Protein AF-A0ABD5UBQ2-F1 (afdb_monomer_lite)

Foldseek 3Di:
DLVVLLVLQCQQPVDNVRSVVVVVVVCCCCCAAEDVDADVVHDRDHHVYYDDQPDDQQVGCPHHPVVVVVVVVSNCVSQVVSCVVPVDRDTPCVVVPPD

Sequence (99 aa):
MLGGLLGLSYVLSGELASPIGLHFALNDAANNVFFGVEPPGGPALPTVIRPELTAPELWHPTGGSTVIPGVLVGYVSVCGWFYWRRGELSVSMEMVAFR

Organism: NCBI:txid3033939

Secondary structure (DSSP, 8-state):
-HHHHHHHHHHHHSSTHHHHHHHHHHHHIIIIII-----TTPPPPP-S--------GGG-TTTSTTHHHHHHHHHHHHHHHHHHHHSS----GGGTS--

pLDDT: mean 84.46, std 13.06, range [45.16, 96.81]

Structure (mmCIF, N/CA/C/O backbon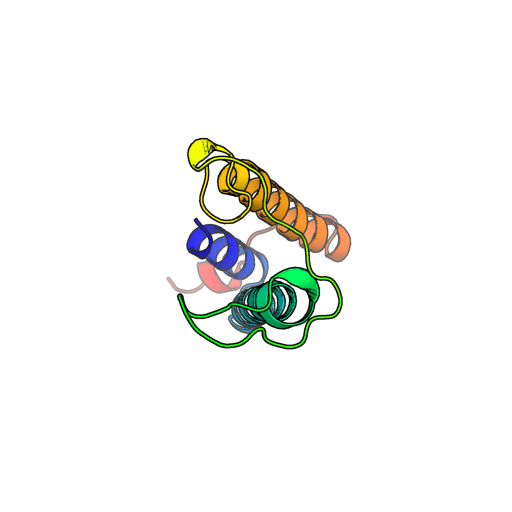e):
data_AF-A0ABD5UBQ2-F1
#
_entry.id   AF-A0ABD5UBQ2-F1
#
loop_
_atom_site.group_PDB
_atom_site.id
_atom_site.type_symbol
_atom_site.label_atom_id
_atom_site.label_alt_id
_atom_site.label_comp_id
_atom_site.label_asym_id
_atom_site.label_entity_id
_atom_site.label_seq_id
_atom_site.pdbx_PDB_ins_code
_atom_site.Cartn_x
_atom_site.Cartn_y
_atom_site.Cartn_z
_atom_site.occupancy
_atom_site.B_iso_or_equiv
_atom_site.auth_seq_id
_atom_site.auth_comp_id
_atom_site.auth_asym_id
_atom_site.auth_atom_id
_atom_site.pdbx_PDB_model_num
ATOM 1 N N . MET A 1 1 ? 7.822 0.927 5.503 1.00 63.59 1 MET A N 1
ATOM 2 C CA . MET A 1 1 ? 6.643 1.691 5.033 1.00 63.59 1 MET A CA 1
ATOM 3 C C . MET A 1 1 ? 5.400 0.821 4.886 1.00 63.59 1 MET A C 1
ATOM 5 O O . MET A 1 1 ? 4.384 1.178 5.463 1.00 63.59 1 MET A O 1
ATOM 9 N N . LEU A 1 2 ? 5.481 -0.345 4.229 1.00 79.62 2 LEU A N 1
ATOM 10 C CA . LEU A 1 2 ? 4.340 -1.262 4.084 1.00 79.62 2 LEU A CA 1
ATOM 11 C C . LEU A 1 2 ? 3.662 -1.630 5.418 1.00 79.62 2 LEU A C 1
ATOM 13 O O . LEU A 1 2 ? 2.441 -1.644 5.497 1.00 79.62 2 LEU A O 1
ATOM 17 N N . GLY A 1 3 ? 4.435 -1.822 6.493 1.00 87.88 3 GLY A N 1
ATOM 18 C CA . GLY A 1 3 ? 3.882 -2.104 7.824 1.00 87.88 3 GLY A CA 1
ATOM 19 C C . GLY A 1 3 ? 2.898 -1.045 8.341 1.00 87.88 3 GLY A C 1
ATOM 20 O O . GLY A 1 3 ? 1.917 -1.398 8.984 1.00 87.88 3 GLY A O 1
ATOM 21 N N . GLY A 1 4 ? 3.095 0.236 8.009 1.00 91.62 4 GLY A N 1
ATOM 22 C CA . GLY A 1 4 ? 2.154 1.290 8.388 1.00 91.62 4 GLY A CA 1
ATOM 23 C C . GLY A 1 4 ? 0.850 1.243 7.584 1.00 91.62 4 GLY A C 1
ATOM 24 O O . GLY A 1 4 ? -0.205 1.550 8.128 1.00 91.62 4 GLY A O 1
ATOM 25 N N . LEU A 1 5 ? 0.905 0.826 6.315 1.00 93.12 5 LEU A N 1
ATOM 26 C CA . LEU A 1 5 ? -0.281 0.625 5.478 1.00 93.12 5 LEU A CA 1
ATOM 27 C C . LEU A 1 5 ? -1.116 -0.558 5.989 1.00 93.12 5 LEU A C 1
ATOM 29 O O . LEU A 1 5 ? -2.333 -0.452 6.122 1.00 93.12 5 LEU A O 1
ATOM 33 N N . LEU A 1 6 ? -0.449 -1.662 6.337 1.00 94.62 6 LEU A N 1
ATOM 34 C CA . LEU A 1 6 ? -1.093 -2.822 6.957 1.00 94.62 6 LEU A CA 1
ATOM 35 C C . LEU A 1 6 ? -1.686 -2.453 8.326 1.00 94.62 6 LEU A C 1
ATOM 37 O O . LEU A 1 6 ? -2.841 -2.765 8.600 1.00 94.62 6 LEU A O 1
ATOM 41 N N . GLY A 1 7 ? -0.937 -1.720 9.153 1.00 93.81 7 GLY A N 1
ATOM 42 C CA . GLY A 1 7 ? -1.421 -1.210 10.436 1.00 93.81 7 GLY A CA 1
ATOM 43 C C . GLY A 1 7 ? -2.648 -0.309 10.290 1.00 93.81 7 GLY A C 1
ATOM 44 O O . GLY A 1 7 ? -3.611 -0.475 11.028 1.00 93.81 7 GLY A O 1
ATOM 45 N N . LEU A 1 8 ? -2.675 0.588 9.300 1.00 94.69 8 LEU A N 1
ATOM 46 C CA . LEU A 1 8 ? -3.861 1.399 9.014 1.00 94.69 8 LEU A CA 1
ATOM 47 C C . LEU A 1 8 ? -5.062 0.530 8.618 1.00 94.69 8 LEU A C 1
ATOM 49 O O . LEU A 1 8 ? -6.161 0.743 9.123 1.00 94.69 8 LEU A O 1
ATOM 53 N N . SER A 1 9 ? -4.851 -0.458 7.745 1.00 94.69 9 SER A N 1
ATOM 54 C CA . SER A 1 9 ? -5.898 -1.405 7.348 1.00 94.69 9 SER A CA 1
ATOM 55 C C . SER A 1 9 ? -6.477 -2.138 8.559 1.00 94.69 9 SER A C 1
ATOM 57 O O . SER A 1 9 ? -7.693 -2.288 8.667 1.00 94.69 9 SER A O 1
ATOM 59 N N . TYR A 1 10 ? -5.620 -2.543 9.501 1.00 94.31 10 TYR A N 1
ATOM 60 C CA . TYR A 1 10 ? -6.038 -3.132 10.770 1.00 94.31 10 TYR A CA 1
ATOM 61 C C . TYR A 1 10 ? -6.841 -2.144 11.616 1.00 94.31 10 TYR A C 1
ATOM 63 O O . TYR A 1 10 ? -7.933 -2.468 12.060 1.00 94.31 10 TYR A O 1
ATOM 71 N N . VAL A 1 11 ? -6.353 -0.916 11.790 1.00 94.75 11 VAL A N 1
ATOM 72 C CA . VAL A 1 11 ? -7.008 0.072 12.655 1.00 94.75 11 VAL A CA 1
ATOM 73 C C . VAL A 1 11 ? -8.392 0.475 12.134 1.00 94.75 11 VAL A C 1
ATOM 75 O O . VAL A 1 11 ? -9.331 0.657 12.910 1.00 94.75 11 VAL A O 1
ATOM 78 N N . LEU A 1 12 ? -8.545 0.576 10.814 1.00 93.38 12 LEU A N 1
ATOM 79 C CA . LEU A 1 12 ? -9.833 0.868 10.190 1.00 93.38 12 LEU A CA 1
ATOM 80 C C . LEU A 1 12 ? -10.772 -0.345 10.218 1.00 93.38 12 LEU A C 1
ATOM 82 O O . LEU A 1 12 ? -11.968 -0.186 10.449 1.00 93.38 12 LEU A O 1
ATOM 86 N N . SER A 1 13 ? -10.273 -1.563 10.003 1.00 92.69 13 SER A N 1
ATOM 87 C CA . SER A 1 13 ? -11.127 -2.761 9.993 1.00 92.69 13 SER A CA 1
ATOM 88 C C . SER A 1 13 ? -11.495 -3.274 11.385 1.00 92.69 13 SER A C 1
ATOM 90 O O . SER A 1 13 ? -12.634 -3.679 11.573 1.00 92.69 13 SER A O 1
ATOM 92 N N . GLY A 1 14 ? -10.567 -3.237 12.341 1.00 92.62 14 GLY A N 1
ATOM 93 C CA . GLY A 1 14 ? -10.636 -3.975 13.605 1.00 92.62 14 GLY A CA 1
ATOM 94 C C . GLY A 1 14 ? -10.296 -5.465 13.475 1.00 92.62 14 GLY A C 1
ATOM 95 O O . GLY A 1 14 ? -10.384 -6.191 14.456 1.00 92.62 14 GLY A O 1
ATOM 96 N N . GLU A 1 15 ? -9.898 -5.938 12.290 1.00 92.94 15 GLU A N 1
ATOM 97 C CA . GLU A 1 15 ? -9.759 -7.366 11.993 1.00 92.94 15 GLU A CA 1
ATOM 98 C C . GLU A 1 15 ? -8.397 -7.677 11.368 1.00 92.94 15 GLU A C 1
ATOM 100 O O . GLU A 1 15 ? -7.908 -6.942 10.510 1.00 92.94 15 GLU A O 1
ATOM 105 N N . LEU A 1 16 ? -7.802 -8.824 11.713 1.00 93.38 16 LEU A N 1
ATOM 106 C CA . LEU A 1 16 ? -6.550 -9.289 11.094 1.00 93.38 16 LEU A CA 1
ATOM 107 C C . LEU A 1 16 ? -6.726 -9.738 9.637 1.00 93.38 16 LEU A C 1
ATOM 109 O O . LEU A 1 16 ? -5.769 -9.704 8.864 1.00 93.38 16 LEU A O 1
ATOM 113 N N . ALA A 1 17 ? -7.938 -10.123 9.235 1.00 94.75 17 ALA A N 1
ATOM 114 C CA . ALA A 1 17 ? -8.211 -10.549 7.866 1.00 94.75 17 ALA A CA 1
ATOM 115 C C . ALA A 1 17 ? -7.900 -9.441 6.845 1.00 94.75 17 ALA A C 1
ATOM 117 O O . ALA A 1 17 ? -7.365 -9.717 5.773 1.00 94.75 17 ALA A O 1
ATOM 118 N N . SER A 1 18 ? -8.168 -8.180 7.199 1.00 94.62 18 SER A N 1
ATOM 119 C CA . SER A 1 18 ? -7.942 -7.026 6.327 1.00 94.62 18 SER A CA 1
ATOM 120 C C . SER A 1 18 ? -6.459 -6.795 5.976 1.00 94.62 18 SER A C 1
ATOM 122 O O . SER A 1 18 ? -6.137 -6.816 4.785 1.00 94.62 18 SER A O 1
ATOM 124 N N . PRO A 1 19 ? -5.525 -6.620 6.935 1.00 95.00 19 PRO A N 1
ATOM 125 C CA . PRO A 1 19 ? -4.106 -6.477 6.619 1.00 95.00 19 PRO A CA 1
ATOM 126 C C . PRO A 1 19 ? -3.513 -7.732 5.971 1.00 95.00 19 PRO A C 1
ATOM 128 O O . PRO A 1 19 ? -2.668 -7.600 5.089 1.00 95.00 19 PRO A O 1
ATOM 131 N N . ILE A 1 20 ? -3.956 -8.938 6.348 1.00 95.81 20 ILE A N 1
ATOM 132 C CA . ILE A 1 20 ? -3.488 -10.182 5.715 1.00 95.81 20 ILE A CA 1
ATOM 133 C C . ILE A 1 20 ? -3.887 -10.208 4.239 1.00 95.81 20 ILE A C 1
ATOM 135 O O . ILE A 1 20 ? -3.036 -10.424 3.378 1.00 95.81 20 ILE A O 1
ATOM 139 N N . GLY A 1 21 ? -5.159 -9.937 3.938 1.00 95.81 21 GLY A N 1
ATOM 140 C CA . GLY A 1 21 ? -5.662 -9.882 2.569 1.00 95.81 2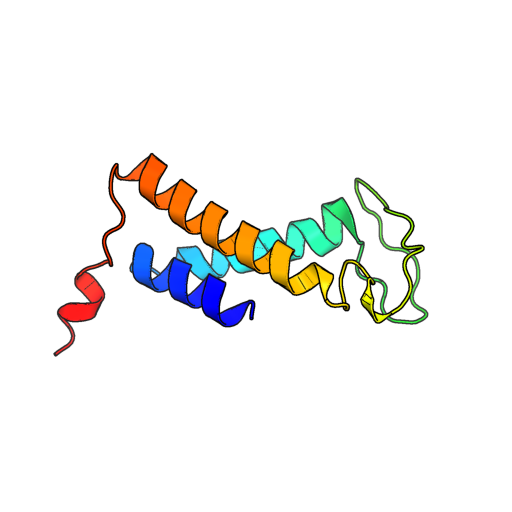1 GLY A CA 1
ATOM 141 C C . GLY A 1 21 ? -4.965 -8.804 1.741 1.00 95.81 21 GLY A C 1
ATOM 142 O O . GLY A 1 21 ? -4.573 -9.064 0.607 1.00 95.81 21 GLY A O 1
ATOM 143 N N . LEU A 1 22 ? -4.732 -7.623 2.321 1.00 95.44 22 LEU A N 1
ATOM 144 C CA . LEU A 1 22 ? -4.006 -6.542 1.653 1.00 95.44 22 LEU A CA 1
ATOM 145 C C . LEU A 1 22 ? -2.554 -6.931 1.345 1.00 95.44 22 LEU A C 1
ATOM 147 O O . LEU A 1 22 ? -2.081 -6.706 0.234 1.00 95.44 22 LEU A O 1
ATOM 151 N N . HIS A 1 23 ? -1.850 -7.535 2.305 1.00 94.75 23 HIS A N 1
ATOM 152 C CA . HIS A 1 23 ? -0.481 -8.001 2.095 1.00 94.75 23 HIS A CA 1
ATOM 153 C C . HIS A 1 23 ? -0.415 -9.083 1.013 1.00 94.75 23 HIS A C 1
ATOM 155 O O . HIS A 1 23 ? 0.424 -9.011 0.116 1.00 94.75 23 HIS A O 1
ATOM 161 N N . PHE A 1 24 ? -1.335 -10.048 1.069 1.00 95.38 24 PHE A N 1
ATOM 162 C CA . PHE A 1 24 ? -1.453 -11.097 0.065 1.00 95.38 24 PHE A CA 1
ATOM 163 C C . PHE A 1 24 ? -1.703 -10.515 -1.329 1.00 95.38 24 PHE A C 1
ATOM 165 O O . PHE A 1 24 ? -0.969 -10.844 -2.252 1.00 95.38 24 PHE A O 1
ATOM 172 N N . ALA A 1 25 ? -2.672 -9.608 -1.477 1.00 93.56 25 ALA A N 1
ATOM 173 C CA . ALA A 1 25 ? -3.010 -9.002 -2.763 1.00 93.56 25 ALA A CA 1
ATOM 174 C C . ALA A 1 25 ? -1.839 -8.209 -3.365 1.00 93.56 25 ALA A C 1
ATOM 176 O O . ALA A 1 25 ? -1.609 -8.266 -4.570 1.00 93.56 25 ALA A O 1
ATOM 177 N N . LEU A 1 26 ? -1.069 -7.494 -2.538 1.00 90.62 26 LEU A N 1
ATOM 178 C CA . LEU A 1 26 ? 0.116 -6.771 -3.002 1.00 90.62 26 LEU A CA 1
ATOM 179 C C . LEU A 1 26 ? 1.224 -7.723 -3.463 1.00 90.62 26 LEU A C 1
ATOM 181 O O . LEU A 1 26 ? 1.832 -7.480 -4.504 1.00 90.62 26 LEU A O 1
ATOM 185 N N . ASN A 1 27 ? 1.460 -8.814 -2.730 1.00 89.25 27 ASN A N 1
ATOM 186 C CA . ASN A 1 27 ? 2.412 -9.840 -3.153 1.00 89.25 27 ASN A CA 1
ATOM 187 C C . ASN A 1 27 ? 1.948 -10.550 -4.427 1.00 89.25 27 ASN A C 1
ATOM 189 O O . ASN A 1 27 ? 2.764 -10.791 -5.309 1.00 89.25 27 ASN A O 1
ATOM 193 N N . ASP A 1 28 ? 0.664 -10.874 -4.542 1.00 90.44 28 ASP A N 1
ATOM 194 C CA . ASP A 1 28 ? 0.100 -11.504 -5.734 1.00 90.44 28 ASP A CA 1
ATOM 195 C C . ASP A 1 28 ? 0.232 -10.591 -6.959 1.00 90.44 28 ASP A C 1
ATOM 197 O O . ASP A 1 28 ? 0.759 -11.003 -7.990 1.00 90.44 28 ASP A O 1
ATOM 201 N N . ALA A 1 29 ? -0.114 -9.309 -6.825 1.00 89.62 29 ALA A N 1
ATOM 202 C CA . ALA A 1 29 ? 0.066 -8.335 -7.894 1.00 89.62 29 ALA A CA 1
ATOM 203 C C . ALA A 1 29 ? 1.546 -8.171 -8.282 1.00 89.62 29 ALA A C 1
ATOM 205 O O . ALA A 1 29 ? 1.891 -8.192 -9.465 1.00 89.62 29 ALA A O 1
ATOM 206 N N . ALA A 1 30 ? 2.444 -8.037 -7.302 1.00 84.31 30 ALA A N 1
ATOM 207 C CA . ALA A 1 30 ? 3.868 -7.870 -7.570 1.00 84.31 30 ALA A CA 1
ATOM 208 C C . ALA A 1 30 ? 4.477 -9.107 -8.248 1.00 84.31 30 ALA A C 1
ATOM 210 O O . ALA A 1 30 ? 5.236 -8.965 -9.205 1.00 84.31 30 ALA A O 1
ATOM 211 N N . ASN A 1 31 ? 4.128 -10.310 -7.792 1.00 83.69 31 ASN A N 1
ATOM 212 C CA . ASN A 1 31 ? 4.731 -11.549 -8.274 1.00 83.69 31 ASN A CA 1
ATOM 213 C C . ASN A 1 31 ? 4.067 -12.094 -9.536 1.00 83.69 31 ASN A C 1
ATOM 215 O O . ASN A 1 31 ? 4.766 -12.542 -10.429 1.00 83.69 31 ASN A O 1
ATOM 219 N N . ASN A 1 32 ? 2.743 -12.066 -9.634 1.00 87.31 32 ASN A N 1
ATOM 220 C CA . ASN A 1 32 ? 2.026 -12.766 -10.700 1.00 87.31 32 ASN A CA 1
ATOM 221 C C . ASN A 1 32 ? 1.520 -11.811 -11.788 1.00 87.31 32 ASN A C 1
ATOM 223 O O . ASN A 1 32 ? 1.414 -12.196 -12.953 1.00 87.31 32 ASN A O 1
ATOM 227 N N . VAL A 1 33 ? 1.233 -10.551 -11.445 1.00 89.25 33 VAL A N 1
ATOM 228 C CA . VAL A 1 33 ? 0.689 -9.588 -12.414 1.00 89.25 33 VAL A CA 1
ATOM 229 C C . VAL A 1 33 ? 1.785 -8.763 -13.077 1.00 89.25 33 VAL A C 1
ATOM 231 O O . VAL A 1 33 ? 1.765 -8.659 -14.300 1.00 89.25 33 VAL A O 1
ATOM 234 N 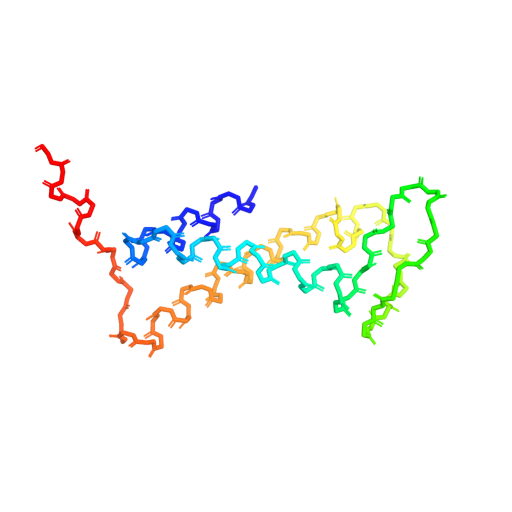N . PHE A 1 34 ? 2.728 -8.197 -12.314 1.00 82.94 34 PHE A N 1
ATOM 235 C CA . PHE A 1 34 ? 3.641 -7.169 -12.837 1.00 82.94 34 PHE A CA 1
ATOM 236 C C . PHE A 1 34 ? 5.121 -7.554 -12.891 1.00 82.94 34 PHE A C 1
ATOM 238 O O . PHE A 1 34 ? 5.738 -7.447 -13.941 1.00 82.94 34 PHE A O 1
ATOM 245 N N . PHE A 1 35 ? 5.751 -7.908 -11.775 1.00 73.88 35 PHE A N 1
ATOM 246 C CA . PHE A 1 35 ? 7.217 -7.905 -11.716 1.00 73.88 35 PHE A CA 1
ATOM 247 C C . PHE A 1 35 ? 7.828 -9.292 -11.763 1.00 73.88 35 PHE A C 1
ATOM 249 O O . PHE A 1 35 ? 8.965 -9.392 -12.206 1.00 73.88 35 PHE A O 1
ATOM 256 N N . GLY A 1 36 ? 7.095 -10.336 -11.353 1.00 62.09 36 GLY A N 1
ATOM 257 C CA . GLY A 1 36 ? 7.602 -11.706 -11.417 1.00 62.09 36 GLY A CA 1
ATOM 258 C C . GLY A 1 36 ? 8.914 -11.794 -10.685 1.00 62.09 36 GLY A C 1
ATOM 259 O O . GLY A 1 36 ? 9.922 -11.934 -11.360 1.00 62.09 36 GLY A O 1
ATOM 260 N N . VAL A 1 37 ? 8.904 -11.617 -9.355 1.00 57.94 37 VAL A N 1
ATOM 261 C CA . VAL A 1 37 ? 10.120 -11.449 -8.543 1.00 57.94 37 VAL A CA 1
ATOM 262 C C . VAL A 1 37 ? 11.159 -12.489 -8.941 1.00 57.94 37 VAL A C 1
ATOM 264 O O . VAL A 1 37 ? 11.084 -13.654 -8.560 1.00 57.94 37 VAL A O 1
ATOM 267 N N . GLU A 1 38 ? 12.122 -12.043 -9.740 1.00 56.78 38 GLU A N 1
ATOM 268 C CA . GLU A 1 38 ? 13.298 -12.813 -10.081 1.00 56.78 38 GLU A CA 1
ATOM 269 C C . GLU A 1 38 ? 14.223 -12.721 -8.868 1.00 56.78 38 GLU A C 1
ATOM 271 O O . GLU A 1 38 ? 14.629 -11.619 -8.479 1.00 56.78 38 GLU A O 1
ATOM 276 N N . PRO A 1 39 ? 14.585 -13.849 -8.234 1.00 54.19 39 PRO A N 1
ATOM 277 C CA . PRO A 1 39 ? 15.792 -13.869 -7.428 1.00 54.19 39 PRO A CA 1
ATOM 278 C C . PRO A 1 39 ? 16.940 -13.335 -8.299 1.00 54.19 39 PRO A C 1
ATOM 280 O O . PRO A 1 39 ? 16.984 -13.679 -9.483 1.00 54.19 39 PRO A O 1
ATOM 283 N N . PRO A 1 40 ? 17.876 -12.528 -7.776 1.00 53.84 40 PRO A N 1
ATOM 284 C CA . PRO A 1 40 ? 19.035 -12.102 -8.554 1.00 53.84 40 PRO A CA 1
ATOM 285 C C . PRO A 1 40 ? 19.737 -13.318 -9.188 1.00 53.84 40 PRO A C 1
ATOM 287 O O . PRO A 1 40 ? 20.233 -14.187 -8.473 1.00 53.84 40 PRO A O 1
ATOM 290 N N . GLY A 1 41 ? 19.734 -13.406 -10.525 1.00 60.28 41 GLY A N 1
ATOM 291 C CA . GLY A 1 41 ? 20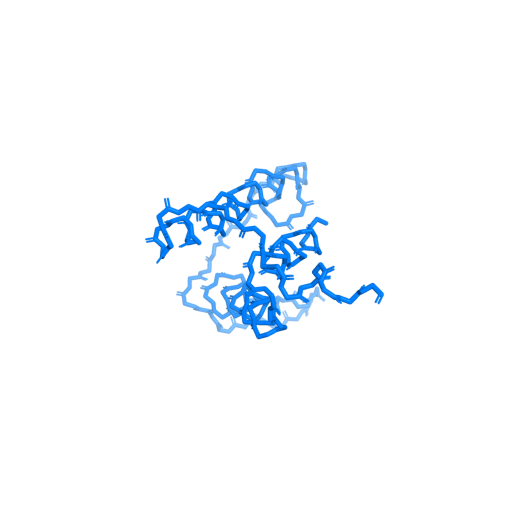.296 -14.536 -11.284 1.00 60.28 41 GLY A CA 1
ATOM 292 C C . GLY A 1 41 ? 19.376 -15.755 -11.480 1.00 60.28 41 GLY A C 1
ATOM 293 O O . GLY A 1 41 ? 19.841 -16.784 -11.969 1.00 60.28 41 GLY A O 1
ATOM 294 N N . GLY A 1 42 ? 18.099 -15.672 -11.099 1.00 63.28 42 GLY A N 1
ATOM 295 C CA . GLY A 1 42 ? 17.089 -16.711 -11.314 1.00 63.28 42 GLY A CA 1
ATOM 296 C C . GLY A 1 42 ? 16.399 -16.628 -12.686 1.00 63.28 42 GLY A C 1
ATOM 297 O O . GLY A 1 42 ? 16.484 -15.603 -13.361 1.00 63.28 42 GLY A O 1
ATOM 298 N N . PRO A 1 43 ? 15.715 -17.701 -13.125 1.00 66.25 43 PRO A N 1
ATOM 299 C CA . PRO A 1 43 ? 14.954 -17.691 -14.370 1.00 66.25 43 PRO A CA 1
ATOM 300 C C . PRO A 1 43 ? 13.727 -16.777 -14.267 1.00 66.25 43 PRO A C 1
ATOM 302 O O . PRO A 1 43 ? 13.093 -16.686 -13.215 1.00 66.25 43 PRO A O 1
ATOM 305 N N . ALA A 1 44 ? 13.359 -16.160 -15.390 1.00 70.50 44 ALA A N 1
ATOM 306 C CA . ALA A 1 44 ? 12.170 -15.327 -15.491 1.00 70.50 44 ALA A CA 1
ATOM 307 C C . ALA A 1 44 ? 10.893 -16.111 -15.147 1.00 70.50 44 ALA A C 1
ATOM 309 O O . ALA A 1 44 ? 10.588 -17.128 -15.776 1.00 70.50 44 ALA A O 1
ATOM 310 N N . LEU A 1 45 ? 10.132 -15.627 -14.160 1.00 76.38 45 LEU A N 1
ATOM 311 C CA . LEU A 1 45 ? 8.846 -16.216 -13.774 1.00 76.38 45 LEU A CA 1
ATOM 312 C C . LEU A 1 45 ? 7.699 -15.725 -14.681 1.00 76.38 45 LEU A C 1
ATOM 314 O O . LEU A 1 45 ? 7.709 -14.569 -15.108 1.00 76.38 45 LEU A O 1
ATOM 318 N N . PRO A 1 46 ? 6.686 -16.554 -14.987 1.00 80.56 46 PRO A N 1
ATOM 319 C CA . PRO A 1 46 ? 5.521 -16.104 -15.748 1.00 80.56 46 PRO A CA 1
ATOM 320 C C . PRO A 1 46 ? 4.777 -14.962 -15.040 1.00 80.56 46 PRO A C 1
ATOM 322 O O . PRO A 1 46 ? 4.466 -15.070 -13.857 1.00 80.56 46 PRO A O 1
ATOM 325 N N . THR A 1 47 ? 4.452 -13.897 -15.777 1.00 87.25 47 THR A N 1
ATOM 326 C CA . THR A 1 47 ? 3.606 -12.788 -15.308 1.00 87.25 47 THR A CA 1
ATOM 327 C C . THR A 1 47 ? 2.617 -12.367 -16.387 1.00 87.25 47 THR A C 1
ATOM 329 O O . THR A 1 47 ? 2.831 -12.638 -17.569 1.00 87.25 47 THR A O 1
ATOM 332 N N . VAL A 1 48 ? 1.533 -11.692 -15.996 1.00 89.06 48 VAL A N 1
ATOM 333 C CA . VAL A 1 48 ? 0.553 -11.145 -16.954 1.00 89.06 48 VAL A CA 1
ATOM 334 C C . VAL A 1 48 ? 1.161 -10.004 -17.772 1.00 89.06 48 VAL A C 1
ATOM 336 O O . VAL A 1 48 ? 1.006 -9.944 -18.989 1.00 89.06 48 VAL A O 1
ATOM 339 N N . ILE A 1 49 ? 1.855 -9.091 -17.098 1.00 88.44 49 ILE A N 1
ATOM 340 C CA . ILE A 1 49 ? 2.541 -7.938 -17.677 1.00 88.44 49 ILE A CA 1
ATOM 341 C C . ILE A 1 49 ? 3.982 -7.992 -17.186 1.00 88.44 49 ILE A C 1
ATOM 343 O O . ILE A 1 49 ? 4.219 -8.307 -16.026 1.00 88.44 49 ILE A O 1
ATOM 347 N N . ARG A 1 50 ? 4.950 -7.691 -18.055 1.00 84.25 50 ARG A N 1
ATOM 348 C CA . ARG A 1 50 ? 6.373 -7.631 -17.698 1.00 84.25 50 ARG A CA 1
ATOM 349 C C . ARG A 1 50 ? 6.948 -6.267 -18.083 1.00 84.25 50 ARG A C 1
ATOM 351 O O . ARG A 1 50 ? 7.315 -6.076 -19.241 1.00 84.25 50 ARG A O 1
ATOM 358 N N . PRO A 1 51 ? 6.987 -5.303 -17.150 1.00 80.19 51 PRO A N 1
ATOM 359 C CA . PRO A 1 51 ? 7.593 -4.005 -17.387 1.00 80.19 51 PRO A CA 1
ATOM 360 C C . PRO A 1 51 ? 9.105 -4.134 -17.568 1.00 80.19 51 PRO A C 1
ATOM 362 O O . PRO A 1 51 ? 9.776 -4.814 -16.791 1.00 80.19 51 PRO A O 1
ATOM 365 N N . GLU A 1 52 ? 9.649 -3.424 -18.549 1.00 82.94 52 GLU A N 1
ATOM 366 C CA . GLU A 1 52 ? 11.086 -3.182 -18.629 1.00 82.94 52 GLU A CA 1
ATOM 367 C C . GLU A 1 52 ? 11.450 -2.027 -17.684 1.00 82.94 52 GLU A C 1
ATOM 369 O O . GLU A 1 52 ? 10.881 -0.935 -17.765 1.00 82.94 52 GLU A O 1
ATOM 374 N N . LEU A 1 53 ? 12.377 -2.268 -16.755 1.00 81.44 53 LEU A N 1
ATOM 375 C CA . LEU A 1 53 ? 12.822 -1.270 -15.781 1.00 81.44 53 LEU A CA 1
ATOM 376 C C . LEU A 1 53 ? 14.109 -0.608 -16.281 1.00 81.44 53 LEU A C 1
ATOM 378 O O . LEU A 1 53 ? 15.191 -1.171 -16.165 1.00 81.44 53 LEU A O 1
ATOM 382 N N . THR A 1 54 ? 13.988 0.598 -16.834 1.00 84.69 54 THR A N 1
ATOM 383 C CA . THR A 1 54 ? 15.118 1.345 -17.423 1.00 84.69 54 THR A CA 1
ATOM 384 C C . THR A 1 54 ? 15.616 2.499 -16.551 1.00 84.69 54 THR A C 1
ATOM 386 O O . THR A 1 54 ? 16.609 3.151 -16.876 1.00 84.69 54 THR A O 1
ATOM 389 N N . ALA A 1 55 ? 14.927 2.785 -15.444 1.00 83.50 55 ALA A N 1
ATOM 390 C CA . ALA A 1 55 ? 15.228 3.936 -14.604 1.00 83.50 55 ALA A CA 1
ATOM 391 C C . ALA A 1 55 ? 16.465 3.699 -13.709 1.00 83.50 55 ALA A C 1
ATOM 393 O O . ALA A 1 55 ? 16.633 2.603 -13.170 1.00 83.50 55 ALA A O 1
ATOM 394 N N . PRO A 1 56 ? 17.303 4.732 -13.493 1.00 86.50 56 PRO A N 1
ATOM 395 C CA . PRO A 1 56 ? 18.477 4.647 -12.624 1.00 86.50 56 PRO A CA 1
ATOM 396 C C . PRO A 1 56 ? 18.080 4.520 -11.145 1.00 86.50 56 PRO A C 1
ATOM 398 O O . PRO A 1 56 ? 16.955 4.839 -10.772 1.00 86.50 56 PRO A O 1
ATOM 401 N N . GLU A 1 57 ? 19.024 4.119 -10.290 1.00 86.75 57 GLU A N 1
ATOM 402 C CA . GLU A 1 57 ? 18.800 3.688 -8.897 1.00 86.75 57 GLU A CA 1
ATOM 403 C C . GLU A 1 57 ? 17.853 4.589 -8.077 1.00 86.75 57 GLU A C 1
ATOM 405 O O . GLU A 1 57 ? 16.851 4.109 -7.546 1.00 86.75 57 GLU A O 1
ATOM 410 N N . LEU A 1 58 ? 18.081 5.910 -8.043 1.00 89.94 58 LEU A N 1
ATOM 411 C CA . LEU A 1 58 ? 17.222 6.848 -7.297 1.00 89.94 58 LEU A CA 1
ATOM 412 C C . LEU A 1 58 ? 15.759 6.851 -7.776 1.00 89.94 58 LEU A C 1
ATOM 414 O O . LEU A 1 58 ? 14.841 7.093 -6.988 1.00 89.94 58 LEU A O 1
ATOM 418 N N . TRP A 1 59 ? 15.542 6.592 -9.062 1.00 88.31 59 TRP A N 1
ATOM 419 C CA . TRP A 1 59 ? 14.235 6.581 -9.717 1.00 88.31 59 TRP A CA 1
ATOM 420 C C . TRP A 1 59 ? 13.719 5.157 -9.963 1.00 88.31 59 TRP A C 1
ATOM 422 O O . TRP A 1 59 ? 12.666 4.990 -10.579 1.00 88.31 59 TRP A O 1
ATOM 432 N N . HIS A 1 60 ? 14.425 4.134 -9.470 1.00 85.12 60 HIS A N 1
ATOM 433 C CA . HIS A 1 60 ? 14.085 2.737 -9.704 1.00 85.12 60 HIS A CA 1
ATOM 434 C C . HIS A 1 60 ? 12.668 2.437 -9.181 1.00 85.12 60 HIS A C 1
ATOM 436 O O . HIS A 1 60 ? 12.433 2.618 -7.987 1.00 85.12 60 HIS A O 1
ATOM 442 N N . PRO A 1 61 ? 11.711 1.966 -10.004 1.00 80.44 61 PRO A N 1
ATOM 443 C CA . PRO A 1 61 ? 10.284 1.936 -9.649 1.00 80.44 61 PRO A CA 1
ATOM 444 C C . PRO A 1 61 ? 9.932 1.140 -8.387 1.00 80.44 61 PRO A C 1
ATOM 446 O O . PRO A 1 61 ? 8.945 1.440 -7.722 1.00 80.44 61 PRO A O 1
ATOM 449 N N . THR A 1 62 ? 10.734 0.126 -8.056 1.00 79.44 62 THR A N 1
ATOM 450 C CA . THR A 1 62 ? 10.479 -0.793 -6.935 1.00 79.44 62 THR A CA 1
ATOM 451 C C . THR A 1 62 ? 11.461 -0.651 -5.772 1.00 79.44 62 THR A C 1
ATOM 453 O O . THR A 1 62 ? 11.276 -1.297 -4.745 1.00 79.44 62 THR A O 1
ATOM 456 N N . GLY A 1 63 ? 12.496 0.184 -5.911 1.00 80.81 63 GLY A N 1
ATOM 457 C CA . GLY A 1 63 ? 13.584 0.287 -4.924 1.00 80.81 63 GLY A CA 1
ATOM 458 C C . GLY A 1 63 ? 14.110 1.700 -4.678 1.00 80.81 63 GLY A C 1
ATOM 459 O O . GLY A 1 63 ? 14.801 1.926 -3.690 1.00 80.81 63 GLY 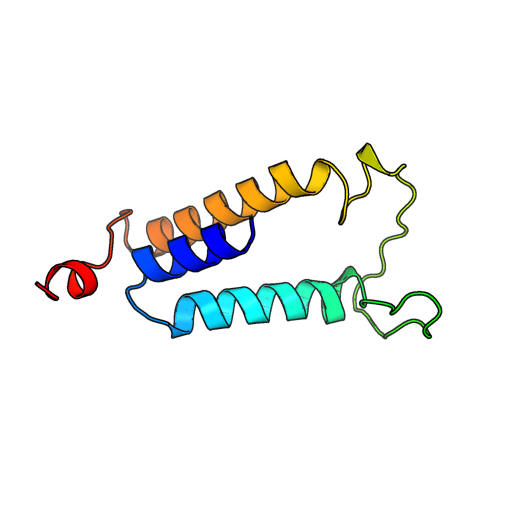A O 1
ATOM 460 N N . GLY A 1 64 ? 13.770 2.651 -5.547 1.00 87.44 64 GLY A N 1
ATOM 461 C CA . GLY A 1 64 ? 14.151 4.050 -5.438 1.00 87.44 64 GLY A CA 1
ATOM 462 C C . GLY A 1 64 ? 13.097 4.896 -4.721 1.00 87.44 64 GLY A C 1
ATOM 463 O O .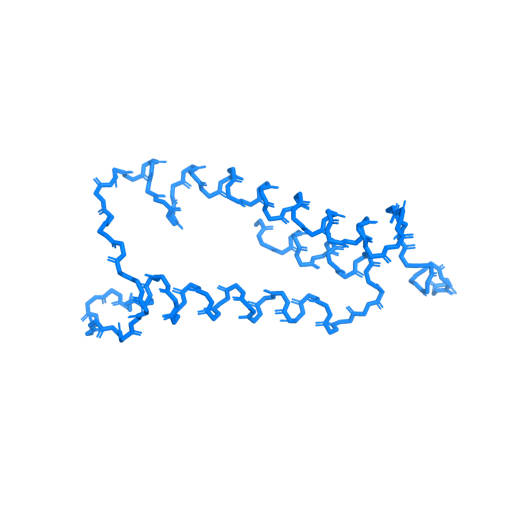 GLY A 1 64 ? 12.153 4.408 -4.096 1.00 87.44 64 GLY A O 1
ATOM 464 N N . SER A 1 65 ? 13.233 6.213 -4.850 1.00 91.50 65 SER A N 1
ATOM 465 C CA . SER A 1 65 ? 12.350 7.210 -4.229 1.00 91.50 65 SER A CA 1
ATOM 466 C C . SER A 1 65 ? 10.892 7.145 -4.706 1.00 91.50 65 SER A C 1
ATOM 468 O O . SER A 1 65 ? 9.993 7.601 -4.002 1.00 91.50 65 SER A O 1
ATOM 470 N N . THR A 1 66 ? 10.640 6.522 -5.857 1.00 87.94 66 THR A N 1
ATOM 471 C CA . THR A 1 66 ? 9.311 6.263 -6.441 1.00 87.94 66 THR A CA 1
ATOM 472 C C . THR A 1 66 ? 8.434 5.352 -5.576 1.00 87.94 66 THR A C 1
ATOM 474 O O . THR A 1 66 ? 7.207 5.418 -5.666 1.00 87.94 66 THR A O 1
ATOM 477 N N . VAL A 1 67 ? 9.023 4.579 -4.658 1.00 88.19 67 VAL A N 1
ATOM 478 C CA . VAL A 1 67 ? 8.269 3.797 -3.666 1.00 88.19 67 VAL A CA 1
ATOM 479 C C . VAL A 1 67 ? 7.475 4.712 -2.726 1.00 88.19 67 VAL A C 1
ATOM 481 O O . VAL A 1 67 ? 6.382 4.347 -2.303 1.00 88.19 67 VAL A O 1
ATOM 484 N N . ILE A 1 68 ? 7.967 5.920 -2.427 1.00 91.44 68 ILE A N 1
ATOM 485 C CA . ILE A 1 68 ? 7.300 6.871 -1.523 1.00 91.44 68 ILE A CA 1
ATOM 486 C C . ILE A 1 68 ? 5.916 7.284 -2.058 1.00 91.44 68 ILE A C 1
ATOM 488 O O . ILE A 1 68 ? 4.929 7.049 -1.354 1.00 91.44 68 ILE A O 1
ATOM 492 N N . PRO A 1 69 ? 5.782 7.854 -3.275 1.00 92.38 69 PRO A N 1
ATOM 493 C CA . PRO A 1 69 ? 4.468 8.173 -3.821 1.00 92.38 69 PRO A CA 1
ATOM 494 C C . PRO A 1 69 ? 3.609 6.920 -4.026 1.00 92.38 69 PRO A C 1
ATOM 496 O O . PRO A 1 69 ? 2.411 6.979 -3.767 1.00 92.38 69 PRO A O 1
ATOM 499 N N . GLY A 1 70 ? 4.196 5.773 -4.394 1.00 90.81 70 GLY A N 1
ATOM 500 C CA . GLY A 1 70 ? 3.459 4.508 -4.498 1.00 90.81 70 GLY A CA 1
ATOM 501 C C . GLY A 1 70 ? 2.813 4.080 -3.174 1.00 90.81 70 GLY A C 1
ATOM 502 O O . GLY A 1 70 ? 1.639 3.717 -3.129 1.00 90.81 70 GLY A O 1
ATOM 503 N N . VAL A 1 71 ? 3.542 4.204 -2.063 1.00 90.75 71 VAL A N 1
ATOM 504 C CA . VAL A 1 71 ? 3.014 3.943 -0.718 1.00 90.75 71 VAL A CA 1
ATOM 505 C C . VAL A 1 71 ? 1.910 4.937 -0.354 1.00 90.75 71 VAL A C 1
ATOM 507 O O . VAL A 1 71 ? 0.886 4.521 0.186 1.00 90.75 71 VAL A O 1
ATOM 510 N N . LEU A 1 72 ? 2.078 6.229 -0.659 1.00 94.69 72 LEU A N 1
ATOM 511 C CA . LEU A 1 72 ? 1.045 7.244 -0.416 1.00 94.69 72 LEU A CA 1
ATOM 512 C C . LEU A 1 72 ? -0.248 6.933 -1.181 1.00 94.69 72 LEU A C 1
ATOM 514 O O . LEU A 1 72 ? -1.332 7.031 -0.608 1.00 94.69 72 LEU A O 1
ATOM 518 N N . VAL A 1 73 ? -0.141 6.482 -2.434 1.00 94.94 73 VAL A N 1
ATOM 519 C CA . VAL A 1 73 ? -1.289 5.987 -3.209 1.00 94.94 73 VAL A CA 1
ATOM 520 C C . VAL A 1 73 ? -1.940 4.794 -2.511 1.00 94.94 73 VAL A C 1
ATOM 522 O O . VAL A 1 73 ? -3.167 4.738 -2.428 1.00 94.94 73 VAL A O 1
ATOM 525 N N . GLY A 1 74 ? -1.151 3.879 -1.943 1.00 93.88 74 GLY A N 1
ATOM 526 C CA . GLY A 1 74 ? -1.660 2.784 -1.114 1.00 93.88 74 GLY A CA 1
ATOM 527 C C . GLY A 1 74 ? -2.496 3.280 0.070 1.00 93.88 74 GLY A C 1
ATOM 528 O O . GLY A 1 74 ? -3.623 2.826 0.257 1.00 93.88 74 GLY A O 1
ATOM 529 N N . TYR A 1 75 ? -1.990 4.259 0.826 1.00 95.38 75 TYR A N 1
ATOM 530 C CA . TYR A 1 75 ? -2.714 4.868 1.950 1.00 95.38 75 TYR A CA 1
ATOM 531 C C . TYR A 1 75 ? -4.038 5.500 1.516 1.00 95.38 75 TYR A C 1
ATOM 533 O O . TYR A 1 75 ? -5.078 5.228 2.116 1.00 95.38 75 TYR A O 1
ATOM 541 N N . VAL A 1 76 ? -4.011 6.303 0.450 1.00 96.50 76 VAL A N 1
ATOM 542 C CA . VAL A 1 76 ? -5.215 6.933 -0.110 1.00 96.50 76 VAL A CA 1
ATOM 543 C C . VAL A 1 76 ? -6.211 5.879 -0.585 1.00 96.50 76 VAL A C 1
ATOM 545 O O . VAL A 1 76 ? -7.402 6.031 -0.344 1.00 96.50 76 VAL A O 1
ATOM 548 N N . SER A 1 77 ? -5.741 4.792 -1.199 1.00 96.06 77 SER A N 1
ATOM 549 C CA . SER A 1 77 ? -6.600 3.710 -1.691 1.00 96.06 77 SER A CA 1
ATOM 550 C C . SER A 1 77 ? -7.293 2.968 -0.548 1.00 96.06 77 SER A C 1
ATOM 552 O O . SER A 1 77 ? -8.494 2.726 -0.621 1.00 96.06 77 SER A O 1
ATOM 554 N N . VAL A 1 78 ? -6.572 2.657 0.535 1.00 95.38 78 VAL A N 1
ATOM 555 C CA . VAL A 1 78 ? -7.154 2.015 1.726 1.00 95.38 78 VAL A CA 1
ATOM 556 C C . VAL A 1 78 ? -8.174 2.939 2.391 1.00 95.38 78 VAL A C 1
ATOM 558 O O . VAL A 1 78 ? -9.309 2.527 2.621 1.00 95.38 78 VAL A O 1
ATOM 561 N N . CYS A 1 79 ? -7.816 4.201 2.647 1.00 95.56 79 CYS A N 1
ATOM 562 C CA . CYS A 1 79 ? -8.754 5.180 3.201 1.00 95.56 79 CYS A CA 1
ATOM 563 C C . CYS A 1 79 ? -9.979 5.360 2.297 1.00 95.56 79 CYS A C 1
ATOM 565 O O . CYS A 1 79 ? -11.110 5.314 2.769 1.00 95.56 79 CYS A O 1
ATOM 567 N N . GLY A 1 80 ? -9.763 5.522 0.993 1.00 96.44 80 GLY A N 1
ATOM 568 C CA . GLY A 1 80 ? -10.821 5.682 0.001 1.00 96.44 80 GLY A CA 1
ATOM 569 C C . GLY A 1 80 ? -11.758 4.480 -0.038 1.00 96.44 80 GLY A C 1
ATOM 570 O O . GLY A 1 80 ? -12.969 4.661 -0.074 1.00 96.44 80 GLY A O 1
ATOM 571 N N . TRP A 1 81 ? -11.224 3.260 0.057 1.00 94.62 81 TRP A N 1
ATOM 572 C CA . TRP A 1 81 ? -12.022 2.039 0.140 1.00 94.62 81 TRP A CA 1
ATOM 573 C C . TRP A 1 81 ? -12.916 2.014 1.383 1.00 94.62 81 TRP A C 1
ATOM 575 O O . TRP A 1 81 ? -14.121 1.780 1.272 1.00 94.62 81 TRP A O 1
ATOM 585 N N . PHE A 1 82 ? -12.359 2.282 2.567 1.00 94.81 82 PHE A N 1
ATOM 586 C CA . PHE A 1 82 ? -13.148 2.306 3.802 1.00 94.81 82 PHE A CA 1
ATOM 587 C C . PHE A 1 82 ? -14.180 3.434 3.803 1.00 94.81 82 PHE A C 1
ATOM 589 O O . PHE A 1 82 ? -15.334 3.192 4.155 1.00 94.81 82 PHE A O 1
ATOM 596 N N . TYR A 1 83 ? -13.800 4.621 3.330 1.00 95.81 83 TYR A N 1
ATOM 597 C CA . TYR A 1 83 ? -14.709 5.749 3.167 1.00 95.81 83 TYR A CA 1
ATOM 598 C C . TYR A 1 83 ? -15.851 5.421 2.199 1.00 95.81 83 TYR A C 1
ATOM 600 O O . TYR A 1 83 ? -17.011 5.637 2.526 1.00 95.81 83 TYR A O 1
ATOM 608 N N . TRP A 1 84 ? -15.555 4.820 1.044 1.00 96.81 84 TRP A N 1
ATOM 609 C CA . TRP A 1 84 ? -16.572 4.390 0.082 1.00 96.81 84 TRP A CA 1
ATOM 610 C C . TRP A 1 84 ? -17.540 3.372 0.693 1.00 96.81 84 TRP A C 1
ATOM 612 O O . TRP A 1 84 ? -18.743 3.418 0.450 1.00 96.81 84 TRP A O 1
ATOM 622 N N . ARG A 1 85 ? -17.024 2.427 1.487 1.00 93.31 85 ARG A N 1
ATOM 623 C CA . ARG A 1 85 ? -17.818 1.341 2.079 1.00 93.31 85 ARG A CA 1
ATOM 624 C C . ARG A 1 85 ? -18.685 1.790 3.252 1.00 93.31 85 ARG A C 1
ATOM 626 O O . ARG A 1 85 ? -19.734 1.191 3.465 1.00 93.31 85 ARG A O 1
ATOM 633 N N . ARG A 1 86 ? -18.231 2.772 4.033 1.00 93.00 86 ARG A N 1
ATOM 634 C CA . ARG A 1 86 ? -18.861 3.167 5.305 1.00 93.00 86 ARG A CA 1
ATOM 635 C C . ARG A 1 86 ? -19.453 4.578 5.292 1.00 93.00 86 ARG A C 1
ATOM 637 O O . ARG A 1 86 ? -20.216 4.908 6.187 1.00 93.00 86 ARG A O 1
ATOM 644 N N . GLY A 1 87 ? -19.107 5.407 4.308 1.00 91.31 87 GLY A N 1
ATOM 645 C CA . GLY A 1 87 ? -19.452 6.833 4.252 1.00 91.31 87 GLY A CA 1
ATOM 646 C C . GLY A 1 87 ? -18.606 7.722 5.172 1.00 91.31 87 GLY A C 1
ATOM 647 O O . GLY A 1 87 ? -18.701 8.944 5.103 1.00 91.31 87 GLY A O 1
ATOM 648 N N . GLU A 1 88 ? -17.759 7.127 6.012 1.00 89.56 88 GLU A N 1
ATOM 649 C CA . GLU A 1 88 ? -16.903 7.815 6.974 1.00 89.56 88 GLU A CA 1
ATOM 650 C C . GLU A 1 88 ? -15.605 7.036 7.230 1.00 89.56 88 GLU A C 1
ATOM 652 O O . GLU A 1 88 ? -15.503 5.836 6.961 1.00 89.56 88 GLU A O 1
ATOM 657 N N . LEU A 1 89 ? -14.600 7.735 7.761 1.00 88.50 89 LEU A N 1
ATOM 658 C CA . LEU A 1 89 ? -13.352 7.144 8.239 1.00 88.50 89 LEU A CA 1
ATOM 659 C C . LEU A 1 89 ? -13.356 7.127 9.764 1.00 88.50 89 LEU A C 1
ATOM 661 O O . LEU A 1 89 ? -12.939 8.088 10.408 1.00 88.50 89 LEU A O 1
ATOM 665 N N . SER A 1 90 ? -13.825 6.022 10.331 1.00 87.62 90 SER A N 1
ATOM 666 C CA . SER A 1 90 ? -13.802 5.762 11.767 1.00 87.62 90 SER A CA 1
ATOM 667 C C . SER A 1 90 ? -12.879 4.587 12.093 1.00 87.62 90 SER A C 1
ATOM 669 O O . SER A 1 90 ? -12.767 3.612 11.342 1.00 87.62 90 SER A O 1
ATOM 671 N N . VAL A 1 91 ? -12.169 4.712 13.215 1.00 86.44 91 VAL A N 1
ATOM 672 C CA . VAL A 1 91 ? -11.365 3.628 13.789 1.00 86.44 91 VAL A CA 1
ATOM 673 C C . VAL A 1 91 ? -12.312 2.607 14.408 1.00 86.44 91 VAL A C 1
ATOM 675 O O . VAL A 1 91 ? -13.271 2.993 15.079 1.00 86.44 91 VAL A O 1
ATOM 678 N N . SER A 1 92 ? -12.048 1.314 14.208 1.00 78.62 92 SER A N 1
ATOM 679 C CA . SER A 1 92 ? -12.870 0.277 14.833 1.00 78.62 92 SER A CA 1
ATOM 680 C C . SER A 1 92 ? -12.729 0.335 16.359 1.00 78.62 92 SER A C 1
ATOM 682 O O . SER A 1 92 ? -11.648 0.123 16.914 1.00 78.62 92 SER A O 1
ATOM 684 N N . MET A 1 93 ? -13.835 0.648 17.038 1.00 64.75 93 MET A N 1
ATOM 685 C CA . MET A 1 93 ? -13.891 0.865 18.490 1.00 64.75 93 MET A CA 1
ATOM 686 C C . MET A 1 93 ? -13.707 -0.420 19.308 1.00 64.75 93 MET A C 1
ATOM 688 O O . MET A 1 93 ? -13.438 -0.337 20.505 1.00 64.75 93 MET A O 1
ATOM 692 N N . GLU A 1 94 ? -13.783 -1.600 18.683 1.00 61.81 94 GLU A N 1
ATOM 693 C CA . GLU A 1 94 ? -13.542 -2.887 19.352 1.00 61.81 94 GLU A CA 1
ATOM 694 C C . GLU A 1 94 ? -12.121 -2.969 19.944 1.00 61.81 94 GLU A C 1
ATOM 696 O O . GLU A 1 94 ? -11.908 -3.557 21.000 1.00 61.81 94 GLU A O 1
ATOM 701 N N . MET A 1 95 ? -11.158 -2.254 19.352 1.00 55.31 95 MET A N 1
ATOM 702 C CA . MET A 1 95 ? -9.798 -2.140 19.889 1.00 55.31 95 MET A CA 1
ATOM 703 C C . MET A 1 95 ? -9.664 -1.175 21.079 1.00 55.31 95 MET A C 1
ATOM 705 O O . MET A 1 95 ? -8.682 -1.249 21.810 1.00 55.31 95 MET A O 1
ATOM 709 N N . VAL A 1 96 ? -10.614 -0.252 21.274 1.00 54.31 96 VAL A N 1
ATOM 710 C CA . VAL A 1 96 ? -10.589 0.743 22.368 1.00 54.31 96 VAL A CA 1
ATOM 711 C C . VAL A 1 96 ? -11.185 0.162 23.658 1.00 54.31 96 VAL A C 1
ATOM 713 O O . VAL A 1 96 ? -10.894 0.647 24.751 1.00 54.31 96 VAL A O 1
ATOM 716 N N . ALA A 1 97 ? -11.991 -0.898 23.539 1.00 55.47 97 ALA A N 1
ATOM 717 C CA . ALA A 1 97 ? -12.651 -1.570 24.656 1.00 55.47 97 ALA A CA 1
ATOM 718 C C . ALA A 1 97 ? -11.750 -2.561 25.423 1.00 55.47 97 ALA A C 1
ATOM 720 O O . ALA A 1 97 ? -12.105 -2.951 26.533 1.00 55.47 97 ALA A O 1
ATOM 721 N N . PHE A 1 98 ? -10.576 -2.924 24.891 1.00 49.88 98 PHE A N 1
ATOM 722 C CA . PHE A 1 98 ? -9.518 -3.585 25.663 1.00 49.88 98 PHE A CA 1
ATOM 723 C C . PHE A 1 98 ? -8.781 -2.540 26.521 1.00 49.88 98 PHE A C 1
ATOM 725 O O . PHE A 1 98 ? -7.689 -2.081 26.185 1.00 49.88 98 PHE A O 1
ATOM 732 N N . ARG A 1 99 ? -9.423 -2.128 27.616 1.00 45.16 99 ARG A N 1
ATOM 733 C CA . ARG A 1 99 ? -8.793 -1.452 28.756 1.00 45.16 99 ARG A CA 1
ATOM 734 C C . ARG A 1 99 ? -8.748 -2.388 29.949 1.00 45.16 99 ARG A C 1
ATOM 736 O O . ARG A 1 99 ? -9.760 -3.086 30.169 1.00 45.16 99 ARG A O 1
#

Radius of gyration: 16.58 Å; chains: 1; bounding box: 40×26×47 Å